Protein AF-A0A2J8RQY5-F1 (afdb_monomer)

Foldseek 3Di:
DVLVVVLVVVDDQPPAAAEDEAECVCACVVVVNDHCPVVVVNCVRRVSHHYDYDYDHDDDDPDPPCPDPDDDDDDDDD

Solvent-accessible surface area (backbone atoms only — not comparable to full-atom values): 5267 Å² total; per-residue (Å²): 110,71,64,59,53,57,58,71,66,68,68,69,58,76,99,40,72,45,79,47,80,44,49,48,79,72,25,36,76,66,53,75,74,39,68,61,62,69,59,52,59,49,40,77,80,42,75,83,37,53,73,49,75,49,72,39,80,78,89,91,58,99,61,76,82,69,90,59,97,76,80,90,71,84,81,77,86,130

Radius of gyration: 16.95 Å; Cα contacts (8 Å, |Δi|>4): 61; chains: 1; bounding box: 46×36×31 Å

Sequence (78 aa):
AAMQRLKAANIPEQNTIGFMFACVGRGFQYYRAKGNVEADAFRKFFPSVPLFGFFGNGEIGCDRIVTGNFILRKCNEV

pLDDT: mean 83.24, std 15.32, range [50.0, 97.38]

InterPro domains:
  IPR019494 FIST, C-domain [PF10442] (5-61)

Organism: Pongo abelii (NCBI:txid9601)

Structure (mmCIF, N/CA/C/O backbone):
data_AF-A0A2J8RQY5-F1
#
_entry.id   AF-A0A2J8RQY5-F1
#
loop_
_atom_site.group_PDB
_atom_site.id
_atom_site.type_symbol
_atom_site.label_atom_id
_atom_site.label_alt_id
_atom_site.label_comp_id
_atom_site.label_asym_id
_atom_site.label_entity_id
_atom_site.label_seq_id
_atom_site.pdbx_PDB_ins_code
_atom_site.Cartn_x
_atom_site.Cartn_y
_atom_site.Cartn_z
_atom_site.occupancy
_atom_site.B_iso_or_equiv
_atom_site.auth_seq_id
_atom_site.auth_comp_id
_atom_site.auth_asym_id
_atom_site.auth_atom_id
_atom_site.pdbx_PDB_model_num
ATOM 1 N N . ALA A 1 1 ? -11.318 -1.595 -7.967 1.00 77.38 1 ALA A N 1
ATOM 2 C CA . ALA A 1 1 ? -11.282 -3.068 -7.841 1.00 77.38 1 ALA A CA 1
ATOM 3 C C . ALA A 1 1 ? -10.499 -3.552 -6.611 1.00 77.38 1 ALA A C 1
ATOM 5 O O . ALA A 1 1 ? -11.141 -3.993 -5.671 1.00 77.38 1 ALA A O 1
ATOM 6 N N . ALA A 1 2 ? -9.159 -3.461 -6.555 1.00 88.75 2 ALA A N 1
ATOM 7 C CA . ALA A 1 2 ? -8.374 -4.053 -5.453 1.00 88.75 2 ALA A CA 1
ATOM 8 C C . ALA A 1 2 ? -8.696 -3.475 -4.057 1.00 88.75 2 ALA A C 1
ATOM 10 O O . ALA A 1 2 ? -9.039 -4.225 -3.152 1.00 88.75 2 ALA A O 1
ATOM 11 N N . MET A 1 3 ? -8.682 -2.146 -3.895 1.00 92.56 3 MET A N 1
ATOM 12 C CA . MET A 1 3 ? -9.001 -1.512 -2.603 1.00 92.56 3 MET A CA 1
ATOM 13 C C . MET A 1 3 ? -10.452 -1.733 -2.160 1.00 92.56 3 MET A C 1
ATOM 15 O O . MET A 1 3 ? -10.710 -1.915 -0.979 1.00 92.56 3 MET A O 1
ATOM 19 N N . GLN A 1 4 ? -11.399 -1.791 -3.102 1.00 92.19 4 GLN A N 1
ATOM 20 C CA . GLN A 1 4 ? -12.796 -2.121 -2.794 1.00 92.19 4 GLN A CA 1
ATOM 21 C C . GLN A 1 4 ? -12.932 -3.549 -2.255 1.00 92.19 4 GLN A C 1
ATOM 23 O O . GLN A 1 4 ? -13.675 -3.763 -1.307 1.00 92.19 4 GLN A O 1
ATOM 28 N N . ARG A 1 5 ? -12.187 -4.514 -2.818 1.00 94.69 5 ARG A N 1
ATOM 29 C CA . ARG A 1 5 ? -12.133 -5.889 -2.293 1.00 94.69 5 ARG A CA 1
ATOM 30 C C . ARG A 1 5 ? -11.533 -5.924 -0.890 1.00 94.69 5 ARG A C 1
ATOM 32 O O . ARG A 1 5 ? -12.088 -6.582 -0.022 1.00 94.69 5 ARG A O 1
ATOM 39 N N . LEU A 1 6 ? -10.450 -5.177 -0.659 1.00 92.69 6 LEU A N 1
ATOM 40 C CA . LEU A 1 6 ? -9.842 -5.067 0.668 1.00 92.69 6 LEU A CA 1
ATOM 41 C C . LEU A 1 6 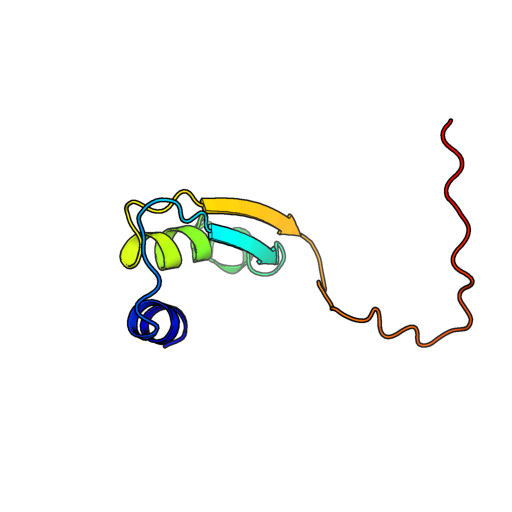? -10.815 -4.454 1.686 1.00 92.69 6 LEU A C 1
ATOM 43 O O . LEU A 1 6 ? -10.932 -4.955 2.797 1.00 92.69 6 LEU A O 1
ATOM 47 N N . LYS A 1 7 ? -11.564 -3.414 1.300 1.00 93.00 7 LYS A N 1
ATOM 48 C CA . LYS A 1 7 ? -12.591 -2.808 2.159 1.00 93.00 7 LYS A CA 1
ATOM 49 C C . LYS A 1 7 ? -13.737 -3.775 2.458 1.00 93.00 7 LYS A C 1
ATOM 51 O O . LYS A 1 7 ? -14.182 -3.850 3.597 1.00 93.00 7 LYS A O 1
ATOM 56 N N . ALA A 1 8 ? -14.174 -4.542 1.461 1.00 95.31 8 ALA A N 1
ATOM 57 C CA . ALA A 1 8 ? -15.230 -5.540 1.614 1.00 95.31 8 ALA A CA 1
ATOM 58 C C . ALA A 1 8 ? -14.840 -6.719 2.526 1.00 95.31 8 ALA A C 1
ATOM 60 O O . ALA A 1 8 ? -15.721 -7.433 2.993 1.00 95.31 8 ALA A O 1
ATOM 61 N N . ALA A 1 9 ? -13.547 -6.910 2.814 1.00 94.31 9 ALA A N 1
ATOM 62 C CA . ALA A 1 9 ? -13.083 -7.917 3.766 1.00 94.31 9 ALA A CA 1
ATOM 63 C C . ALA A 1 9 ? -13.402 -7.570 5.235 1.00 94.31 9 ALA A C 1
ATOM 65 O O . ALA A 1 9 ? -13.154 -8.398 6.106 1.00 94.31 9 ALA A O 1
ATOM 66 N N . ASN A 1 10 ? -13.948 -6.376 5.519 1.00 92.62 10 ASN A N 1
ATOM 67 C CA . ASN A 1 10 ? -14.359 -5.933 6.858 1.00 92.62 10 ASN A CA 1
ATOM 68 C C . ASN A 1 10 ? -13.252 -6.069 7.923 1.00 92.62 10 ASN A C 1
ATOM 70 O O . ASN A 1 10 ? -13.513 -6.429 9.069 1.00 92.62 10 ASN A O 1
ATOM 74 N N . ILE A 1 11 ? -12.007 -5.767 7.539 1.00 91.25 11 ILE A N 1
ATOM 75 C CA . ILE A 1 11 ? -10.873 -5.707 8.468 1.00 91.25 11 ILE A CA 1
ATOM 76 C C . ILE A 1 11 ? -11.139 -4.574 9.477 1.00 91.25 11 ILE A C 1
ATOM 78 O O . ILE A 1 11 ? -11.422 -3.453 9.040 1.00 91.25 11 ILE A O 1
ATOM 82 N N . PRO A 1 12 ? -11.044 -4.823 10.798 1.00 93.44 12 PRO A N 1
ATOM 83 C CA . PRO A 1 12 ? -11.166 -3.770 11.803 1.00 93.44 12 PRO A CA 1
ATOM 84 C C . PRO A 1 12 ? -10.136 -2.668 11.557 1.00 93.44 12 PRO A C 1
ATOM 86 O O . PRO A 1 12 ? -8.962 -2.952 11.346 1.00 93.44 12 PRO A O 1
ATOM 89 N N . GLU A 1 13 ? -10.549 -1.404 11.576 1.00 94.62 13 GLU A N 1
ATOM 90 C CA . GLU A 1 13 ? -9.614 -0.286 11.372 1.00 94.62 13 GLU A CA 1
ATOM 91 C C . GLU A 1 13 ? -8.929 0.137 12.675 1.00 94.62 13 GLU A C 1
ATOM 93 O O . GLU A 1 13 ? -7.825 0.681 12.657 1.00 94.62 13 GLU A O 1
ATOM 98 N N . GLN A 1 14 ? -9.564 -0.141 13.814 1.00 95.75 14 GLN A N 1
ATOM 99 C CA . GLN A 1 14 ? -9.000 0.100 15.135 1.00 95.75 14 GLN A CA 1
ATOM 100 C C . GLN A 1 14 ? -7.866 -0.900 15.387 1.00 95.75 14 GLN A C 1
ATOM 102 O O . GLN A 1 14 ? -8.046 -2.099 15.188 1.00 95.75 14 GLN A O 1
ATOM 107 N N . ASN A 1 15 ? -6.711 -0.412 15.846 1.00 94.69 15 ASN A N 1
ATOM 108 C CA . ASN A 1 15 ? -5.500 -1.213 16.082 1.00 94.69 15 ASN A CA 1
ATOM 109 C C . ASN A 1 15 ? -4.927 -1.909 14.832 1.00 94.69 15 ASN A C 1
ATOM 111 O O . ASN A 1 15 ? -4.160 -2.862 14.954 1.00 94.69 15 ASN A O 1
ATOM 115 N N . THR A 1 16 ? -5.255 -1.412 13.639 1.00 96.00 16 THR A N 1
ATOM 116 C CA . THR A 1 16 ? -4.697 -1.898 12.373 1.00 96.00 16 THR A CA 1
ATOM 117 C C . THR A 1 16 ? -3.678 -0.913 11.824 1.00 96.00 16 THR A C 1
ATOM 119 O O . THR A 1 16 ? -3.855 0.300 11.914 1.00 96.00 16 THR A O 1
ATOM 122 N N . ILE A 1 17 ? -2.620 -1.444 11.213 1.00 96.25 17 ILE A N 1
ATOM 123 C CA . ILE A 1 17 ? -1.623 -0.675 10.470 1.00 96.25 17 ILE A CA 1
ATOM 124 C C . ILE A 1 17 ? -1.517 -1.267 9.063 1.00 96.25 17 ILE A C 1
ATOM 126 O O . ILE A 1 17 ? -1.416 -2.481 8.888 1.00 96.25 17 ILE A O 1
ATOM 130 N N . GLY A 1 18 ? -1.533 -0.403 8.052 1.00 95.50 18 GLY A N 1
ATOM 131 C CA . GLY A 1 18 ? -1.247 -0.772 6.674 1.00 95.50 18 GLY A CA 1
ATOM 132 C C . GLY A 1 18 ? 0.258 -0.795 6.424 1.00 95.50 18 GLY A C 1
ATOM 133 O O . GLY A 1 18 ? 0.943 0.198 6.670 1.00 95.50 18 GLY A O 1
ATOM 134 N N . PHE A 1 19 ? 0.763 -1.901 5.884 1.00 94.00 19 PHE A N 1
ATOM 135 C CA . PHE A 1 19 ? 2.136 -2.006 5.397 1.00 94.00 19 PHE A CA 1
ATOM 136 C C . PHE A 1 19 ? 2.138 -2.093 3.868 1.00 94.00 19 PHE A C 1
ATOM 138 O O . PHE A 1 19 ? 1.508 -2.983 3.294 1.00 94.00 19 PHE A O 1
ATOM 145 N N . MET A 1 20 ? 2.812 -1.152 3.203 1.00 92.12 20 MET A N 1
ATOM 146 C CA . MET A 1 20 ? 2.834 -1.032 1.744 1.00 92.12 20 MET A CA 1
ATOM 147 C C . MET A 1 20 ? 4.262 -1.013 1.206 1.00 92.12 20 MET A C 1
ATOM 149 O O . MET A 1 20 ? 5.099 -0.220 1.625 1.00 92.12 20 MET A O 1
ATOM 153 N N . PHE A 1 21 ? 4.500 -1.829 0.187 1.00 89.44 21 PHE A N 1
ATOM 154 C CA . PHE A 1 21 ? 5.700 -1.787 -0.637 1.00 89.44 21 PHE A CA 1
ATOM 155 C C . PHE A 1 21 ? 5.292 -1.441 -2.068 1.00 89.44 21 PHE A C 1
ATOM 157 O O . PHE A 1 21 ? 4.586 -2.196 -2.739 1.00 89.44 21 PHE A O 1
ATOM 164 N N . ALA A 1 22 ? 5.694 -0.264 -2.533 1.00 89.00 22 ALA A N 1
ATOM 165 C CA . ALA A 1 22 ? 5.321 0.232 -3.851 1.00 89.00 22 ALA A CA 1
ATOM 166 C C . ALA A 1 22 ? 6.526 0.215 -4.796 1.00 89.00 22 ALA A C 1
ATOM 168 O O . ALA A 1 22 ? 7.653 0.518 -4.413 1.00 89.00 22 ALA A O 1
ATOM 169 N N . CYS A 1 23 ? 6.298 -0.145 -6.058 1.00 88.75 23 CYS A N 1
ATOM 170 C CA . CYS A 1 23 ? 7.3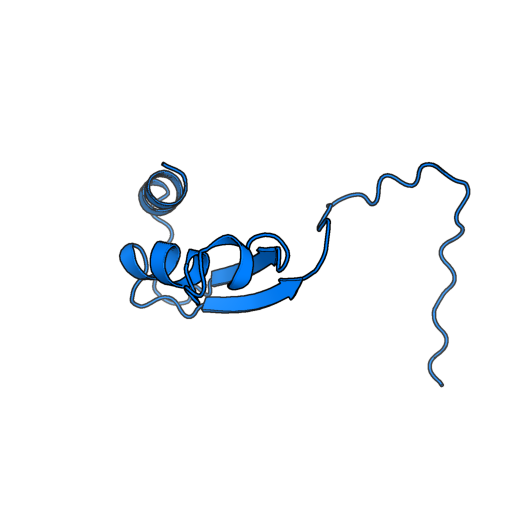64 -0.151 -7.053 1.00 88.75 23 CYS A CA 1
ATOM 171 C C . CYS A 1 23 ? 7.717 1.289 -7.443 1.00 88.75 23 CYS A C 1
ATOM 173 O O . CYS A 1 23 ? 6.869 2.007 -7.969 1.00 88.75 23 CYS A 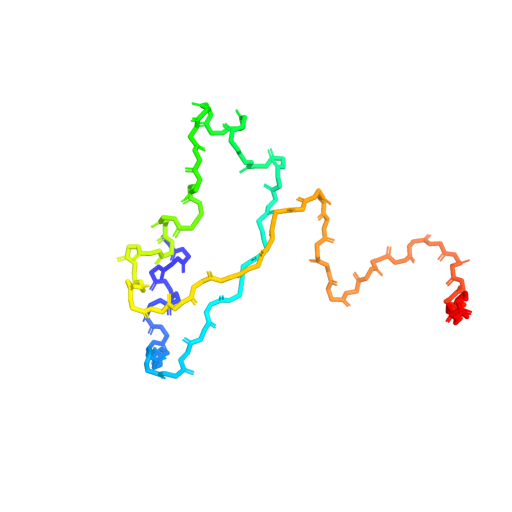O 1
ATOM 175 N N . VAL A 1 24 ? 8.975 1.694 -7.268 1.00 86.75 24 VAL A N 1
ATOM 176 C CA . VAL A 1 24 ? 9.452 3.029 -7.663 1.00 86.75 24 VAL A CA 1
ATOM 177 C C . VAL A 1 24 ? 9.417 3.229 -9.184 1.00 86.75 24 VAL A C 1
ATOM 179 O O . VAL A 1 24 ? 9.180 4.342 -9.651 1.00 86.75 24 VAL A O 1
ATOM 182 N N . GLY A 1 25 ? 9.544 2.148 -9.966 1.00 87.19 25 GLY A N 1
ATOM 183 C CA . GLY A 1 25 ? 9.370 2.172 -11.424 1.00 87.19 25 GLY A CA 1
ATOM 184 C C . GLY A 1 25 ? 7.934 2.486 -11.859 1.00 87.19 25 GLY A C 1
ATOM 185 O O . GLY A 1 25 ? 7.723 3.009 -12.948 1.00 87.19 25 GLY A O 1
ATOM 186 N N . ARG A 1 26 ? 6.951 2.239 -10.984 1.00 87.62 26 ARG A N 1
ATOM 187 C CA . ARG A 1 26 ? 5.571 2.729 -11.116 1.00 87.62 26 ARG A CA 1
ATOM 188 C C . ARG A 1 26 ? 5.312 3.895 -10.160 1.00 87.62 26 ARG A C 1
ATOM 190 O O . ARG A 1 26 ? 4.235 3.995 -9.606 1.00 87.62 26 ARG A O 1
ATOM 197 N N . GLY A 1 27 ? 6.313 4.736 -9.912 1.00 87.56 27 GLY A N 1
ATOM 198 C CA . GLY A 1 27 ? 6.221 5.880 -9.006 1.00 87.56 27 GLY A CA 1
ATOM 199 C C . GLY A 1 27 ? 5.962 7.207 -9.726 1.00 87.56 27 GLY A C 1
ATOM 200 O O . GLY A 1 27 ? 5.349 7.268 -10.789 1.00 87.56 27 GLY A O 1
ATOM 201 N N . PHE A 1 28 ? 6.485 8.290 -9.149 1.00 88.69 28 PHE A N 1
ATOM 202 C CA . PHE A 1 28 ? 6.280 9.679 -9.586 1.00 88.69 28 PHE A CA 1
ATOM 203 C C . PHE A 1 28 ? 6.472 9.915 -11.093 1.00 88.69 28 PHE A C 1
ATOM 205 O O . PHE A 1 28 ? 5.641 10.557 -11.734 1.00 88.69 28 PHE A O 1
ATOM 212 N N . GLN A 1 29 ? 7.552 9.378 -11.669 1.00 88.44 29 GLN A N 1
ATOM 213 C CA . GLN A 1 29 ? 7.859 9.543 -13.094 1.00 88.44 29 GLN A CA 1
ATOM 214 C C . GLN A 1 29 ? 6.835 8.826 -13.984 1.00 88.44 29 GLN A C 1
ATOM 216 O O . GLN A 1 29 ? 6.353 9.395 -14.962 1.00 88.44 29 GLN A O 1
ATOM 221 N N . TYR A 1 30 ? 6.433 7.611 -13.604 1.00 92.25 30 TYR A N 1
ATOM 222 C CA . TYR A 1 30 ? 5.422 6.836 -14.324 1.00 92.25 30 TYR A CA 1
ATOM 223 C C . TYR A 1 30 ? 4.057 7.538 -14.317 1.00 92.25 30 TYR A C 1
ATOM 225 O O . TYR A 1 30 ? 3.368 7.594 -15.336 1.00 92.25 30 TYR A O 1
ATOM 233 N N . TYR A 1 31 ? 3.693 8.154 -13.192 1.00 92.81 31 TYR A N 1
ATOM 234 C CA . TYR A 1 31 ? 2.435 8.884 -13.047 1.00 92.81 31 TYR A CA 1
ATOM 235 C C . TYR A 1 31 ? 2.524 10.371 -13.398 1.00 92.81 31 TYR A C 1
ATOM 237 O O . TYR A 1 31 ? 1.767 11.170 -12.849 1.00 92.81 31 TYR A O 1
ATOM 245 N N . ARG A 1 32 ? 3.402 10.758 -14.333 1.00 94.62 32 ARG A N 1
ATOM 246 C CA . ARG A 1 32 ? 3.487 12.136 -14.856 1.00 94.62 32 ARG A CA 1
ATOM 247 C C . ARG A 1 32 ? 3.643 13.180 -13.745 1.00 94.62 32 ARG A C 1
ATOM 249 O O . ARG A 1 32 ? 2.846 14.108 -13.640 1.00 94.62 32 ARG A O 1
ATOM 256 N N . ALA A 1 33 ? 4.657 12.999 -12.905 1.00 93.25 33 ALA A N 1
ATOM 257 C CA . ALA A 1 33 ? 4.952 13.869 -11.769 1.00 93.25 33 ALA A CA 1
ATOM 258 C C . ALA A 1 33 ? 3.865 13.896 -10.676 1.00 93.25 33 ALA A C 1
ATOM 260 O O . ALA A 1 33 ? 3.778 14.839 -9.888 1.00 93.25 33 ALA A O 1
ATOM 261 N N . LYS A 1 34 ? 3.039 12.848 -10.590 1.00 93.81 34 LYS A N 1
ATOM 262 C CA . LYS A 1 34 ? 2.093 12.667 -9.489 1.00 93.81 34 LYS A CA 1
ATOM 263 C C . LYS A 1 34 ? 2.687 11.758 -8.415 1.00 93.81 34 LYS A C 1
ATOM 265 O O . LYS A 1 34 ? 2.976 10.590 -8.665 1.00 93.81 34 LYS A O 1
ATOM 270 N N . GLY A 1 35 ? 2.856 12.300 -7.212 1.00 90.38 35 GLY A N 1
ATOM 271 C CA . GLY A 1 35 ? 3.268 11.537 -6.032 1.00 90.38 35 GLY A CA 1
ATOM 272 C C . GLY A 1 35 ? 2.106 10.788 -5.377 1.00 90.38 35 GLY A C 1
ATOM 273 O O . GLY A 1 35 ? 0.944 11.048 -5.681 1.00 90.38 35 GLY A O 1
ATOM 274 N N . ASN A 1 36 ? 2.439 9.877 -4.459 1.00 90.69 36 ASN A N 1
ATOM 275 C CA . ASN A 1 36 ? 1.505 9.224 -3.532 1.00 90.69 36 ASN A CA 1
ATOM 276 C C . ASN A 1 36 ? 0.295 8.518 -4.170 1.00 90.69 36 ASN A C 1
ATOM 278 O O . ASN A 1 36 ? -0.700 8.301 -3.493 1.00 90.69 36 ASN A O 1
ATOM 282 N N . VAL A 1 37 ? 0.357 8.108 -5.440 1.00 92.75 37 VAL A N 1
ATOM 283 C CA . VAL A 1 37 ? -0.806 7.545 -6.152 1.00 92.75 37 VAL A CA 1
ATOM 284 C C . VAL A 1 37 ? -1.391 6.320 -5.440 1.00 92.75 37 VAL A C 1
ATOM 286 O O . VAL A 1 37 ? -2.600 6.265 -5.199 1.00 92.75 37 VAL A O 1
ATOM 289 N N . GLU A 1 38 ? -0.550 5.360 -5.063 1.00 92.25 38 GLU A N 1
ATOM 290 C CA . GLU A 1 38 ? -0.950 4.153 -4.336 1.00 92.25 38 GLU A CA 1
ATOM 291 C C . GLU A 1 38 ? -1.398 4.464 -2.902 1.00 92.25 38 GLU A C 1
ATOM 293 O O . GLU A 1 38 ? -2.421 3.945 -2.445 1.00 92.25 38 GLU A O 1
ATOM 298 N N . ALA A 1 39 ? -0.666 5.335 -2.202 1.00 93.56 39 ALA A N 1
ATOM 299 C CA . ALA A 1 39 ? -0.971 5.723 -0.827 1.00 93.56 39 ALA A CA 1
ATOM 300 C C . ALA A 1 39 ? -2.307 6.481 -0.728 1.00 93.56 39 ALA A C 1
ATOM 302 O O . ALA A 1 39 ? -3.122 6.192 0.150 1.00 93.56 39 ALA A O 1
ATOM 303 N N . ASP A 1 40 ? -2.584 7.382 -1.670 1.00 95.06 40 ASP A N 1
ATOM 304 C CA . ASP A 1 40 ? -3.847 8.114 -1.774 1.00 95.06 40 ASP A CA 1
ATOM 305 C C . ASP A 1 40 ? -5.001 7.171 -2.119 1.00 95.06 40 ASP A C 1
ATOM 307 O O . ASP A 1 40 ? -6.109 7.312 -1.594 1.00 95.06 40 ASP A O 1
ATOM 311 N N . ALA A 1 41 ? -4.761 6.185 -2.991 1.00 94.81 41 ALA A N 1
ATOM 312 C CA . ALA A 1 41 ? -5.759 5.171 -3.306 1.00 94.81 41 ALA A CA 1
ATOM 313 C C . ALA A 1 41 ? -6.142 4.353 -2.064 1.00 94.81 41 ALA A C 1
ATOM 315 O O . ALA A 1 41 ? -7.330 4.109 -1.865 1.00 94.81 41 ALA A O 1
ATOM 316 N N . PHE A 1 42 ? -5.178 3.983 -1.217 1.00 95.81 42 PHE A N 1
ATOM 317 C CA . PHE A 1 42 ? -5.446 3.343 0.075 1.00 95.81 42 PHE A CA 1
ATOM 318 C C . PHE A 1 42 ? -6.207 4.282 1.024 1.00 95.81 42 PHE A C 1
ATOM 320 O O . PHE A 1 42 ? -7.246 3.906 1.576 1.00 95.81 42 PHE A O 1
ATOM 327 N N . ARG A 1 43 ? -5.744 5.532 1.157 1.00 95.81 43 ARG A N 1
ATOM 328 C CA . ARG A 1 43 ? -6.298 6.517 2.097 1.00 95.81 43 ARG A CA 1
ATOM 329 C C . ARG A 1 43 ? -7.774 6.830 1.847 1.00 95.81 43 ARG A C 1
ATOM 331 O O . ARG A 1 43 ? -8.505 7.081 2.800 1.00 95.81 43 ARG A O 1
ATOM 338 N N . LYS A 1 44 ? -8.230 6.761 0.592 1.00 96.06 44 LYS A N 1
ATOM 339 C CA . LYS A 1 44 ? -9.651 6.917 0.232 1.00 96.06 44 LYS A CA 1
ATOM 340 C C . LYS A 1 44 ? -10.571 5.890 0.900 1.00 96.06 44 LYS A C 1
ATOM 342 O O . LYS A 1 44 ? -11.732 6.204 1.133 1.00 96.06 44 LYS A O 1
ATOM 347 N N . PHE A 1 45 ? -10.083 4.680 1.175 1.00 95.44 45 PHE A N 1
ATOM 348 C CA . PHE A 1 45 ? -10.885 3.600 1.766 1.00 95.44 45 PHE A CA 1
ATOM 349 C C . PHE A 1 45 ? -10.621 3.402 3.263 1.00 95.44 45 PHE A C 1
ATOM 351 O O . PHE A 1 45 ? -11.527 2.962 3.976 1.00 95.44 45 PHE A O 1
ATOM 358 N N . PHE A 1 46 ? -9.412 3.735 3.724 1.00 96.19 46 PHE A N 1
ATOM 359 C CA . PHE A 1 46 ? -8.949 3.544 5.101 1.00 96.19 46 PHE A CA 1
ATOM 360 C C . PHE A 1 46 ? -8.318 4.841 5.645 1.00 96.19 46 PHE A C 1
ATOM 362 O O . PHE A 1 46 ? -7.097 4.933 5.784 1.00 96.19 46 PHE A O 1
ATOM 369 N N . PRO A 1 47 ? -9.122 5.889 5.902 1.00 95.44 47 PRO A N 1
ATOM 370 C CA . PRO A 1 47 ? -8.611 7.209 6.272 1.00 95.44 47 PRO A CA 1
ATOM 371 C C . PRO A 1 47 ? -7.906 7.243 7.637 1.00 95.44 47 PRO A C 1
ATOM 373 O O . PRO A 1 47 ? -6.956 8.014 7.805 1.00 95.44 47 PRO A O 1
ATOM 376 N N . SER A 1 48 ? -8.358 6.409 8.581 1.00 95.69 48 SER A N 1
ATOM 377 C CA . SER A 1 48 ? -7.870 6.327 9.966 1.00 95.69 48 SER A CA 1
ATOM 378 C C . SER A 1 48 ? -6.754 5.311 10.191 1.00 95.69 48 SER A C 1
ATOM 380 O O . SER A 1 48 ? -6.125 5.335 11.245 1.00 95.69 48 SER A O 1
ATOM 382 N N . VAL A 1 49 ? -6.491 4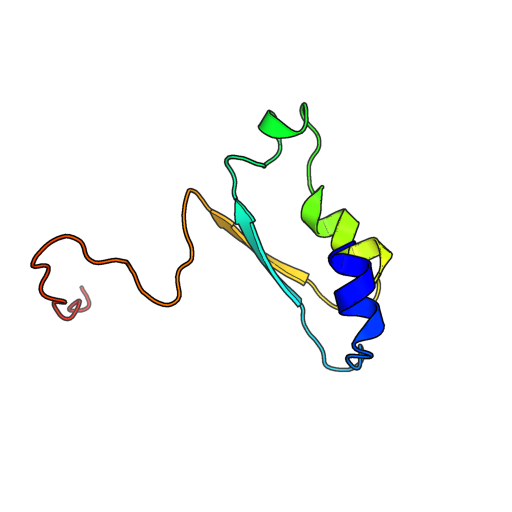.430 9.224 1.00 97.38 49 VAL A N 1
ATOM 383 C CA . VAL A 1 49 ?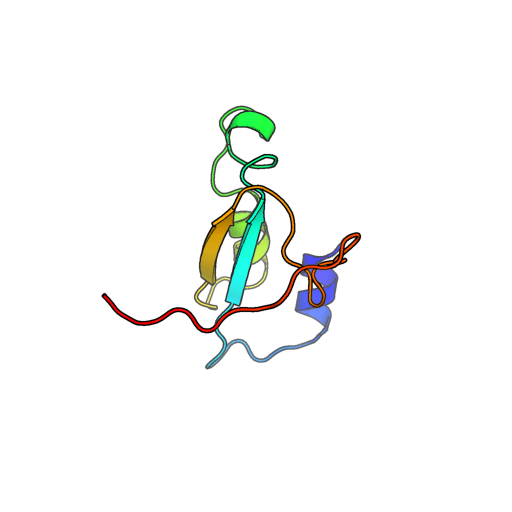 -5.448 3.407 9.343 1.00 97.38 49 VAL A CA 1
ATOM 384 C C . VAL A 1 49 ? -4.087 4.032 9.009 1.00 97.38 49 VAL A C 1
ATOM 386 O O . VAL A 1 49 ? -3.911 4.529 7.889 1.00 97.38 49 VAL A O 1
ATOM 389 N N . PRO A 1 50 ? -3.102 4.015 9.929 1.00 97.00 50 PRO A N 1
ATOM 390 C CA . PRO A 1 50 ? -1.742 4.438 9.620 1.00 97.00 50 PRO A CA 1
ATOM 391 C C . PRO A 1 50 ? -1.160 3.571 8.504 1.00 97.00 50 PRO A C 1
ATOM 393 O O . PRO A 1 50 ? -1.290 2.350 8.532 1.00 97.00 50 PRO A O 1
ATOM 396 N N . LEU A 1 51 ? -0.509 4.200 7.528 1.00 96.31 51 LEU A N 1
ATOM 397 C CA . LEU A 1 51 ? 0.126 3.521 6.401 1.00 96.31 51 LEU A CA 1
ATOM 398 C C . LEU A 1 51 ? 1.631 3.788 6.443 1.00 96.31 51 LEU A C 1
ATOM 400 O O . LEU A 1 51 ? 2.038 4.950 6.445 1.00 96.31 51 LEU A O 1
ATOM 404 N N . PHE A 1 52 ? 2.443 2.732 6.450 1.00 94.81 52 PHE A N 1
ATOM 405 C CA . PHE A 1 52 ? 3.903 2.828 6.406 1.00 94.81 52 PHE A CA 1
ATOM 406 C C . PHE A 1 52 ? 4.506 1.814 5.431 1.00 94.81 52 PHE A C 1
ATOM 408 O O . PHE A 1 52 ? 3.834 0.890 4.968 1.00 94.81 52 PHE A O 1
ATOM 415 N N . GLY A 1 53 ? 5.787 1.994 5.125 1.00 91.81 53 GLY A N 1
ATOM 416 C CA . GLY A 1 53 ? 6.558 1.101 4.273 1.00 91.81 53 GLY A CA 1
ATOM 417 C C . GLY A 1 53 ? 7.530 1.875 3.398 1.00 91.81 53 GLY A C 1
ATOM 418 O O . GLY A 1 53 ? 8.049 2.907 3.820 1.00 91.81 53 GLY A O 1
ATOM 419 N N . PHE A 1 54 ? 7.810 1.372 2.200 1.00 88.69 54 PHE A N 1
ATOM 420 C CA . PHE A 1 54 ? 8.851 1.935 1.344 1.00 88.69 54 PHE A CA 1
ATOM 421 C C . PHE A 1 54 ? 8.540 1.781 -0.146 1.00 88.69 54 PHE A C 1
ATOM 423 O O . PHE A 1 54 ? 7.738 0.944 -0.568 1.00 88.69 54 PHE A O 1
ATOM 430 N N . PHE A 1 55 ? 9.221 2.597 -0.949 1.00 86.50 55 PHE A N 1
ATOM 431 C CA . PHE A 1 55 ? 9.264 2.452 -2.399 1.00 86.50 55 PHE A CA 1
ATOM 432 C C . PHE A 1 55 ? 10.541 1.701 -2.795 1.00 86.50 55 PHE A C 1
ATOM 434 O O . PHE A 1 55 ? 11.622 2.052 -2.329 1.00 86.50 55 PHE A O 1
ATOM 441 N N . GLY A 1 56 ? 10.429 0.678 -3.644 1.00 83.94 56 GLY A N 1
ATOM 442 C CA . GLY A 1 56 ? 11.552 -0.183 -4.042 1.00 83.94 56 GLY A CA 1
ATOM 443 C C . GLY A 1 56 ? 11.610 -0.465 -5.547 1.00 83.94 56 GLY A C 1
ATOM 444 O O . GLY A 1 56 ? 10.603 -0.361 -6.246 1.00 83.94 56 GLY A O 1
ATOM 445 N N . ASN A 1 57 ? 12.794 -0.814 -6.057 1.00 78.38 57 ASN A N 1
ATOM 446 C CA . ASN A 1 57 ? 12.997 -1.305 -7.427 1.00 78.38 57 ASN A CA 1
ATOM 447 C C . ASN A 1 57 ? 12.801 -2.829 -7.469 1.00 78.38 57 ASN A C 1
ATOM 449 O O . ASN A 1 57 ? 13.531 -3.528 -6.775 1.00 78.38 57 ASN A O 1
ATOM 453 N N . GLY A 1 58 ? 11.904 -3.350 -8.317 1.00 71.25 58 GLY A N 1
ATOM 454 C CA . GLY A 1 5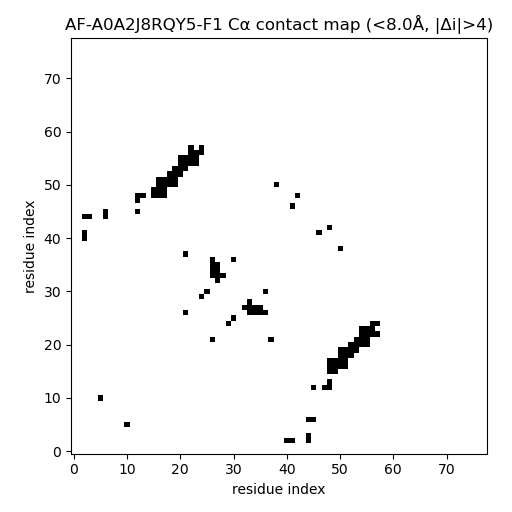8 ? 11.800 -4.804 -8.550 1.00 71.25 58 GLY A CA 1
ATOM 455 C C . GLY A 1 58 ? 11.336 -5.629 -7.337 1.00 71.25 58 GLY A C 1
ATOM 456 O O . GLY A 1 58 ? 11.006 -5.077 -6.299 1.00 71.25 58 GLY A O 1
ATOM 457 N N . GLU A 1 59 ? 11.209 -6.944 -7.514 1.00 67.94 59 GLU A N 1
ATOM 458 C CA . GLU A 1 59 ? 10.243 -7.846 -6.853 1.00 67.94 59 GLU A CA 1
ATOM 459 C C . GLU A 1 59 ? 10.400 -8.075 -5.333 1.00 67.94 59 GLU A C 1
ATOM 461 O O . GLU A 1 59 ? 11.460 -8.464 -4.847 1.00 67.94 59 GLU A O 1
ATOM 466 N N . ILE A 1 60 ? 9.281 -7.969 -4.599 1.00 58.09 60 ILE A N 1
ATOM 467 C CA . ILE A 1 60 ? 9.090 -8.661 -3.315 1.00 58.09 60 ILE A CA 1
ATOM 468 C C . ILE A 1 60 ? 8.399 -9.993 -3.622 1.00 58.09 60 ILE A C 1
ATOM 470 O O . ILE A 1 60 ? 7.230 -10.007 -4.006 1.00 58.09 60 ILE A O 1
ATOM 474 N N . GLY A 1 61 ? 9.127 -11.098 -3.482 1.00 59.91 61 GLY A N 1
ATOM 475 C CA . GLY A 1 61 ? 8.605 -12.459 -3.601 1.00 59.91 61 GLY A CA 1
ATOM 476 C C . GLY A 1 61 ? 8.728 -13.202 -2.273 1.00 59.91 61 GLY A C 1
ATOM 477 O O . GLY A 1 61 ? 9.678 -12.970 -1.529 1.00 59.91 61 GLY A O 1
ATOM 478 N N . CYS A 1 62 ? 7.776 -14.092 -1.974 1.00 54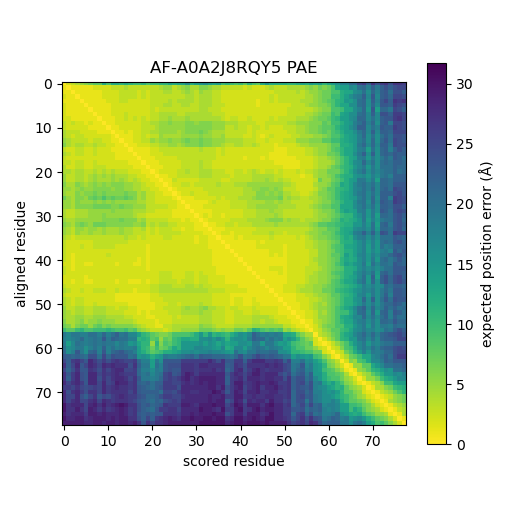.81 62 CYS A N 1
ATOM 479 C CA . CYS A 1 62 ? 7.898 -15.032 -0.850 1.00 54.81 62 CYS A CA 1
ATOM 480 C C . CYS A 1 62 ? 9.068 -15.999 -1.067 1.00 54.81 62 CYS A C 1
ATOM 482 O O . CYS A 1 62 ? 9.782 -16.327 -0.127 1.00 54.81 62 CYS A O 1
ATOM 484 N N . ASP A 1 63 ? 9.305 -16.343 -2.332 1.00 52.19 63 ASP A N 1
ATOM 485 C CA . ASP A 1 63 ? 10.446 -17.102 -2.799 1.00 52.19 63 ASP A CA 1
ATOM 486 C C . ASP A 1 63 ? 11.196 -16.230 -3.800 1.00 52.19 63 ASP A C 1
ATOM 488 O O . ASP A 1 63 ? 10.667 -15.836 -4.842 1.00 52.19 63 ASP A O 1
ATOM 492 N N . ARG A 1 64 ? 12.458 -15.919 -3.508 1.00 50.00 64 ARG A N 1
ATOM 493 C CA . ARG A 1 64 ? 13.394 -15.572 -4.575 1.00 50.00 64 ARG A CA 1
ATOM 494 C C . ARG A 1 64 ? 13.362 -16.789 -5.502 1.00 50.00 64 ARG A C 1
ATOM 496 O O . ARG A 1 64 ? 13.750 -17.861 -5.047 1.00 50.00 64 ARG A O 1
ATOM 503 N N . ILE A 1 65 ? 12.878 -16.690 -6.744 1.00 55.47 65 ILE A N 1
ATOM 504 C CA . ILE A 1 65 ? 13.098 -17.785 -7.699 1.00 55.47 65 ILE A CA 1
ATOM 505 C C . ILE A 1 65 ? 14.604 -17.794 -7.940 1.00 55.47 65 ILE A C 1
ATOM 507 O O . ILE A 1 65 ? 15.147 -17.020 -8.726 1.00 55.47 65 ILE A O 1
ATOM 511 N N . VAL A 1 66 ? 15.298 -18.606 -7.151 1.00 55.97 66 VAL A N 1
ATOM 512 C CA . VAL A 1 66 ? 16.730 -18.799 -7.238 1.00 55.97 66 VAL A CA 1
ATOM 513 C C . VAL A 1 66 ? 16.952 -19.666 -8.477 1.00 55.97 66 VAL A C 1
ATOM 515 O O . VAL A 1 66 ? 16.941 -20.887 -8.407 1.00 55.97 66 VAL A O 1
ATOM 518 N N . THR A 1 67 ? 17.110 -19.040 -9.642 1.00 57.78 67 THR A N 1
ATOM 519 C CA . THR A 1 67 ? 17.387 -19.740 -10.910 1.00 57.78 67 THR A CA 1
ATOM 520 C C . THR A 1 67 ? 18.845 -20.207 -11.037 1.00 57.78 67 THR A C 1
ATOM 522 O O . THR A 1 67 ? 19.239 -20.713 -12.084 1.00 57.78 67 THR A O 1
ATOM 525 N N . GLY A 1 68 ? 19.659 -20.066 -9.983 1.00 59.56 68 GLY A N 1
ATOM 526 C CA . GLY A 1 68 ? 21.051 -20.521 -9.931 1.00 59.56 68 GLY A CA 1
ATOM 527 C C . GLY A 1 68 ? 21.419 -21.143 -8.582 1.00 59.56 68 GLY A C 1
ATOM 528 O O . GLY A 1 68 ? 20.709 -20.990 -7.598 1.00 59.56 68 GLY A O 1
ATOM 529 N N . ASN A 1 69 ? 22.551 -21.838 -8.495 1.00 60.59 69 ASN A N 1
ATOM 530 C CA . ASN A 1 69 ? 23.021 -22.406 -7.227 1.00 60.59 69 ASN A CA 1
ATOM 531 C C . ASN A 1 69 ? 23.637 -21.311 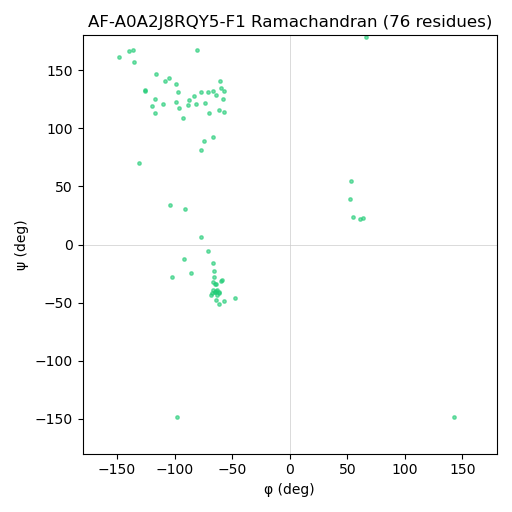-6.340 1.00 60.59 69 ASN A C 1
ATOM 533 O O . ASN A 1 69 ? 24.855 -21.143 -6.302 1.00 60.59 69 ASN A O 1
ATOM 537 N N . PHE A 1 70 ? 22.805 -20.551 -5.628 1.00 60.25 70 PHE A N 1
ATOM 538 C CA . PHE A 1 70 ? 23.271 -19.574 -4.643 1.00 60.25 70 PHE A CA 1
ATOM 539 C C . PHE A 1 70 ? 23.186 -20.166 -3.233 1.00 60.25 70 PHE A C 1
ATOM 541 O O . PHE A 1 70 ? 22.118 -20.561 -2.775 1.00 60.25 70 PHE A O 1
ATOM 548 N N . ILE A 1 71 ? 24.319 -20.207 -2.530 1.00 59.12 71 ILE A N 1
ATOM 549 C CA . ILE A 1 71 ? 24.383 -20.619 -1.123 1.00 59.12 71 ILE A CA 1
ATOM 550 C C . ILE A 1 71 ? 24.158 -19.379 -0.256 1.00 59.12 71 ILE A C 1
ATOM 552 O O . ILE A 1 71 ? 24.943 -18.430 -0.320 1.00 59.12 71 ILE A O 1
ATOM 556 N N . LEU A 1 72 ? 23.113 -19.393 0.577 1.00 55.78 72 LEU A N 1
ATOM 557 C CA . LEU A 1 72 ? 22.939 -18.396 1.634 1.00 55.78 72 LEU A CA 1
ATOM 558 C C . LEU A 1 72 ? 24.125 -18.500 2.602 1.00 55.78 72 LEU A C 1
ATOM 560 O O . LEU A 1 72 ? 24.310 -19.521 3.262 1.00 55.78 72 LEU A O 1
ATOM 564 N N . ARG A 1 73 ? 24.942 -17.447 2.685 1.00 65.50 73 ARG A N 1
ATOM 565 C CA . ARG A 1 73 ? 25.971 -17.313 3.723 1.00 65.50 73 ARG A CA 1
ATOM 566 C C . ARG A 1 73 ? 25.446 -16.406 4.825 1.00 65.50 73 ARG A C 1
ATOM 568 O O . ARG A 1 73 ? 24.838 -15.376 4.543 1.00 65.50 73 ARG A O 1
ATOM 575 N N . LYS A 1 74 ? 25.700 -16.789 6.077 1.00 56.19 74 LYS A N 1
ATOM 576 C CA . LYS A 1 74 ? 25.443 -15.938 7.241 1.00 56.19 74 LYS A CA 1
ATOM 577 C C . LYS A 1 74 ? 26.229 -14.636 7.066 1.00 56.19 74 LYS A C 1
ATOM 579 O O . LYS A 1 74 ? 27.436 -14.679 6.836 1.00 56.19 74 LYS A O 1
ATOM 584 N N . CYS A 1 75 ? 25.541 -13.500 7.139 1.00 60.41 75 CYS A N 1
ATOM 585 C CA . CYS A 1 75 ? 26.202 -12.206 7.224 1.00 60.41 75 CYS A CA 1
ATOM 586 C C . CYS A 1 75 ? 26.837 -12.130 8.615 1.00 60.41 75 CYS A C 1
ATOM 588 O O . CYS A 1 75 ? 26.117 -12.167 9.611 1.00 60.41 75 CYS A O 1
ATOM 590 N N . ASN A 1 76 ? 28.166 -12.115 8.689 1.00 65.06 76 ASN A N 1
ATOM 591 C CA . ASN A 1 76 ? 28.835 -11.778 9.938 1.00 65.06 76 ASN A CA 1
ATOM 592 C C . ASN A 1 76 ? 28.749 -10.259 10.100 1.00 65.06 76 ASN A C 1
ATOM 594 O O . ASN A 1 76 ? 28.997 -9.526 9.142 1.00 65.06 76 ASN A O 1
ATOM 598 N N . GLU A 1 77 ? 28.329 -9.817 11.282 1.00 60.50 77 GLU A N 1
ATOM 599 C CA . GLU A 1 77 ? 28.342 -8.406 11.668 1.00 60.50 77 GLU A CA 1
ATOM 600 C C . GLU A 1 77 ? 29.790 -7.890 11.629 1.00 60.50 77 GLU A C 1
ATOM 602 O O . GLU A 1 77 ? 30.720 -8.638 11.947 1.00 60.50 77 GLU A O 1
ATOM 607 N N . VAL A 1 78 ? 29.961 -6.656 11.147 1.00 54.06 78 VAL A N 1
ATOM 608 C CA . VAL A 1 78 ? 31.256 -5.963 11.025 1.00 54.06 78 VAL A CA 1
ATOM 609 C C . VAL A 1 78 ? 31.615 -5.315 12.351 1.00 54.06 78 VAL A C 1
ATOM 611 O O . VAL A 1 78 ? 30.703 -4.692 12.939 1.00 54.06 78 VAL A O 1
#

Mean predicted aligned error: 9.87 Å

Nearest PDB structures (foldseek):
 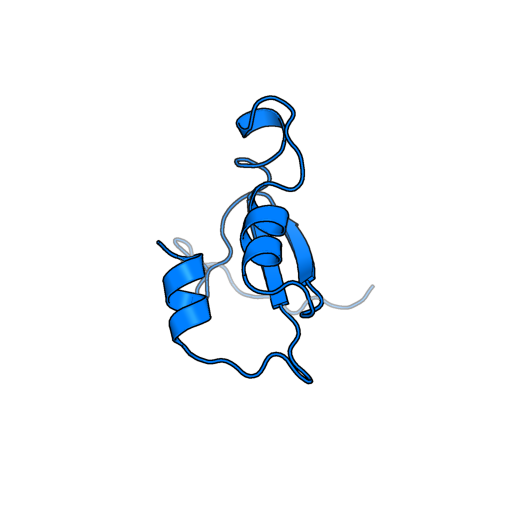 8ua3-assembly1_C  TM=7.010E-01  e=5.085E-09  Homo sapiens
  8ua6-assembly1_C  TM=7.010E-01  e=5.085E-09  Homo sapiens
  5zic-assembly1_A  TM=3.482E-01  e=7.494E+00  Homo sapiens

Secondary structure (DSSP, 8-state):
-HHHHHHHTT---TT--EEEEEEGGGSTTTTTT---HHHHHHHTT-SSS-EEEEEESS---SS----S----------